Protein AF-A0ABD3BIQ6-F1 (afdb_monomer_lite)

Organism: NCBI:txid1961234

Sequence (70 aa):
MVGQKFAVLLCADDSDYLKKNHGGYFGVFVRMLKEEGDDWDVFYIYGGEGRVSGGRRDRKLRRIRHHRKL

Radius of gyration: 13.36 Å; chains: 1; bounding box: 29×26×37 Å

Structure (mmCIF, N/CA/C/O backbone):
data_AF-A0ABD3BIQ6-F1
#
_entry.id   AF-A0ABD3BIQ6-F1
#
loop_
_atom_site.group_PDB
_atom_site.id
_atom_site.type_symbol
_atom_site.label_atom_id
_atom_site.label_alt_id
_atom_site.label_comp_id
_atom_site.label_asym_id
_atom_site.label_entity_id
_atom_site.label_seq_id
_atom_site.pdbx_PDB_ins_code
_atom_site.Cartn_x
_atom_site.Cartn_y
_atom_site.Cartn_z
_atom_site.occupancy
_atom_site.B_iso_or_equiv
_atom_site.auth_seq_id
_atom_site.auth_comp_id
_atom_site.auth_asym_id
_atom_site.auth_atom_id
_atom_site.pdbx_PDB_model_num
ATOM 1 N N . MET A 1 1 ? -13.681 -2.425 18.821 1.00 50.38 1 MET A N 1
ATOM 2 C CA . MET A 1 1 ? -13.380 -0.996 18.578 1.00 50.38 1 MET A CA 1
ATOM 3 C C . MET A 1 1 ? -13.698 -0.701 17.117 1.00 50.38 1 MET A C 1
ATOM 5 O O . MET A 1 1 ? -13.306 -1.499 16.277 1.00 50.38 1 MET A O 1
ATOM 9 N N . VAL A 1 2 ? -14.483 0.340 16.808 1.00 69.94 2 VAL A N 1
ATOM 10 C CA . VAL A 1 2 ? -14.891 0.654 15.421 1.00 69.94 2 VAL A CA 1
ATOM 11 C C . VAL A 1 2 ? -13.767 1.429 14.736 1.00 69.94 2 VAL A C 1
ATOM 13 O O . VAL A 1 2 ? -13.577 2.613 14.997 1.00 69.94 2 VAL A O 1
ATOM 16 N N . GLY A 1 3 ? -13.015 0.736 13.887 1.00 73.19 3 GLY A N 1
ATOM 17 C CA . GLY A 1 3 ? -12.011 1.314 13.003 1.00 73.19 3 GLY A CA 1
ATOM 18 C C . GLY A 1 3 ? -12.610 2.129 11.863 1.00 73.19 3 GLY A C 1
ATOM 19 O O . GLY A 1 3 ? -13.708 1.823 11.391 1.00 73.19 3 GLY A O 1
ATOM 20 N N . GLN A 1 4 ? -11.897 3.149 11.381 1.00 83.88 4 GLN A N 1
ATOM 21 C CA . GLN A 1 4 ? -12.307 3.863 10.175 1.00 83.88 4 GLN A CA 1
ATOM 22 C C . GLN A 1 4 ? -11.691 3.186 8.942 1.00 83.88 4 GLN A C 1
ATOM 24 O O . GLN A 1 4 ? -10.502 2.872 8.912 1.00 83.88 4 GLN A O 1
ATOM 29 N N . LYS A 1 5 ? -12.521 2.957 7.919 1.00 84.69 5 LYS A N 1
ATOM 30 C CA . LYS A 1 5 ? -12.091 2.394 6.635 1.00 84.69 5 LYS A CA 1
ATOM 31 C C . LYS A 1 5 ? -11.621 3.478 5.673 1.00 84.69 5 LYS A C 1
ATOM 33 O O . LYS A 1 5 ? -12.316 4.485 5.497 1.00 84.69 5 LYS A O 1
ATOM 38 N N . PHE A 1 6 ? -10.479 3.249 5.037 1.00 85.75 6 PHE A N 1
ATOM 39 C CA . PHE A 1 6 ? -9.886 4.127 4.033 1.00 85.75 6 PHE A CA 1
ATOM 40 C C . PHE A 1 6 ? -9.523 3.337 2.780 1.00 85.75 6 PHE A C 1
ATOM 42 O O . PHE A 1 6 ? -9.192 2.161 2.851 1.00 85.75 6 PHE A O 1
ATOM 49 N N . ALA A 1 7 ? -9.542 4.013 1.635 1.00 82.88 7 ALA A N 1
ATOM 50 C CA . ALA A 1 7 ? -9.076 3.455 0.376 1.00 82.88 7 ALA A CA 1
ATOM 51 C C . ALA A 1 7 ? -8.087 4.421 -0.281 1.00 82.88 7 ALA A C 1
ATOM 53 O O . ALA A 1 7 ? -8.324 5.634 -0.305 1.00 82.88 7 ALA A O 1
ATOM 54 N N . VAL A 1 8 ? -6.988 3.887 -0.810 1.00 83.81 8 VAL A N 1
ATOM 55 C CA . VAL A 1 8 ? -6.040 4.628 -1.647 1.00 83.81 8 VAL A CA 1
ATOM 56 C C . VAL A 1 8 ? -6.347 4.318 -3.102 1.00 83.81 8 VAL A C 1
ATOM 58 O O . VAL A 1 8 ? -6.337 3.158 -3.506 1.00 83.81 8 VAL A O 1
ATOM 61 N N . LEU A 1 9 ? -6.594 5.364 -3.886 1.00 84.00 9 LEU A N 1
ATOM 62 C CA . LEU A 1 9 ? -6.724 5.252 -5.331 1.00 84.00 9 LEU A CA 1
ATOM 63 C C . LEU A 1 9 ? -5.415 5.670 -5.992 1.00 84.00 9 LEU A C 1
ATOM 65 O O . LEU A 1 9 ? -4.998 6.824 -5.862 1.00 84.00 9 LEU A O 1
ATOM 69 N N . LEU A 1 10 ? -4.775 4.735 -6.686 1.00 81.06 10 LEU A N 1
ATOM 70 C CA . LEU A 1 10 ? -3.522 4.968 -7.394 1.00 81.06 10 LEU A CA 1
ATOM 71 C C . LEU A 1 10 ? -3.784 4.980 -8.901 1.00 81.06 10 LEU A C 1
ATOM 73 O O . LEU A 1 10 ? -4.271 4.002 -9.459 1.00 81.06 10 LEU A O 1
ATOM 77 N N . CYS A 1 11 ? -3.442 6.094 -9.551 1.00 83.62 11 CYS A N 1
ATOM 78 C CA . CYS A 1 11 ? -3.480 6.249 -11.013 1.00 83.62 11 CYS A CA 1
ATOM 79 C C . CYS A 1 11 ? -2.080 6.165 -11.644 1.00 83.62 11 CYS A C 1
ATOM 81 O O . CYS A 1 11 ? -1.883 6.598 -12.776 1.00 83.62 11 CYS A O 1
ATOM 83 N N . ALA A 1 12 ? -1.098 5.690 -10.883 1.00 78.62 12 ALA A N 1
ATOM 84 C CA . ALA A 1 12 ? 0.279 5.539 -11.315 1.00 78.62 12 ALA A CA 1
ATOM 85 C C . ALA A 1 12 ? 0.778 4.161 -10.896 1.00 78.62 12 ALA A C 1
ATOM 87 O O . ALA A 1 12 ? 0.450 3.686 -9.804 1.00 78.62 12 ALA A O 1
ATOM 88 N N . ASP A 1 13 ? 1.590 3.557 -11.755 1.00 82.00 13 ASP A N 1
ATOM 89 C CA . ASP A 1 13 ? 2.335 2.360 -11.410 1.00 82.00 13 ASP A CA 1
ATOM 90 C C . ASP A 1 13 ? 3.401 2.667 -10.356 1.00 82.00 13 ASP A C 1
ATOM 92 O O . ASP A 1 13 ? 4.010 3.743 -10.320 1.00 82.00 13 ASP A O 1
ATOM 96 N N . ASP A 1 14 ? 3.650 1.686 -9.495 1.00 85.31 14 ASP A N 1
ATOM 97 C CA . ASP A 1 14 ? 4.736 1.763 -8.531 1.00 85.31 14 ASP A CA 1
ATOM 98 C C . ASP A 1 14 ? 6.089 1.727 -9.260 1.00 85.31 14 ASP A C 1
ATOM 100 O O . ASP A 1 14 ? 6.349 0.834 -10.072 1.00 85.31 14 ASP A O 1
ATOM 104 N N . SER A 1 15 ? 6.991 2.650 -8.918 1.00 86.56 15 SER A N 1
ATOM 105 C CA . SER A 1 15 ? 8.386 2.559 -9.361 1.00 86.56 15 SER A CA 1
ATOM 106 C C . SER A 1 15 ? 9.103 1.401 -8.663 1.00 86.56 15 SER A C 1
ATOM 108 O O . SER A 1 15 ? 8.786 1.061 -7.519 1.00 86.56 15 SER A O 1
ATOM 110 N N . ASP A 1 16 ? 10.120 0.820 -9.305 1.00 91.69 16 ASP A N 1
ATOM 111 C CA . ASP A 1 16 ? 10.881 -0.299 -8.725 1.00 91.69 16 ASP A CA 1
ATOM 112 C C . ASP A 1 16 ? 11.518 0.056 -7.375 1.00 91.69 16 ASP A C 1
ATOM 114 O O . ASP A 1 16 ? 11.554 -0.767 -6.457 1.00 91.69 16 ASP A O 1
ATOM 118 N N . TYR A 1 17 ? 11.942 1.312 -7.213 1.00 90.94 17 TYR A N 1
ATOM 119 C CA . TYR A 1 17 ? 12.424 1.835 -5.937 1.00 90.94 17 TYR A CA 1
ATOM 120 C C . TYR A 1 17 ? 11.356 1.740 -4.839 1.00 90.94 17 TYR A C 1
ATOM 122 O O . TYR A 1 17 ? 11.630 1.255 -3.740 1.00 90.94 17 TYR A O 1
ATOM 130 N N . LEU A 1 18 ? 10.124 2.175 -5.125 1.00 87.56 18 LEU A N 1
ATOM 131 C CA . LEU A 1 18 ? 9.033 2.145 -4.151 1.00 87.56 18 LEU A CA 1
ATOM 132 C C . LEU A 1 18 ? 8.574 0.723 -3.854 1.00 87.56 18 LEU A C 1
ATOM 134 O O . LEU A 1 18 ? 8.328 0.410 -2.690 1.00 87.56 18 LEU A O 1
ATOM 138 N N . LYS A 1 19 ? 8.509 -0.151 -4.863 1.00 88.50 19 LYS A N 1
ATOM 139 C CA . LYS A 1 19 ? 8.213 -1.575 -4.656 1.00 88.50 19 LYS A CA 1
ATOM 140 C C . LYS A 1 19 ? 9.213 -2.195 -3.685 1.00 88.50 19 LYS A C 1
ATOM 142 O O . LYS A 1 19 ? 8.806 -2.787 -2.689 1.00 88.50 19 LYS A O 1
ATOM 147 N N . LYS A 1 20 ? 10.512 -1.988 -3.928 1.00 91.75 20 LYS A N 1
ATOM 148 C CA . LYS A 1 20 ? 11.590 -2.578 -3.126 1.00 91.75 20 LYS A CA 1
ATOM 149 C C . LYS A 1 20 ? 11.667 -2.014 -1.706 1.00 91.75 20 LYS A C 1
ATOM 151 O O . LYS A 1 20 ? 11.849 -2.776 -0.763 1.00 91.75 20 LYS A O 1
ATOM 156 N N . ASN A 1 21 ? 11.535 -0.698 -1.546 1.00 90.81 21 ASN A N 1
ATOM 157 C CA . ASN A 1 21 ? 11.810 -0.044 -0.262 1.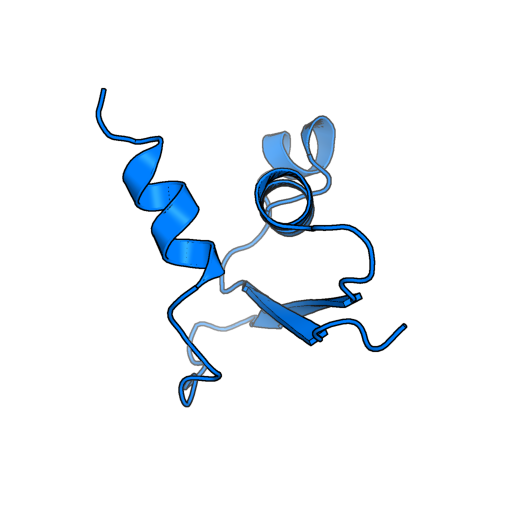00 90.81 21 ASN A CA 1
ATOM 158 C C . ASN A 1 21 ? 10.557 0.194 0.590 1.00 90.81 21 ASN A C 1
ATOM 160 O O . ASN A 1 21 ? 10.664 0.378 1.804 1.00 90.81 21 ASN A O 1
ATOM 164 N N . HIS A 1 22 ? 9.378 0.228 -0.031 1.00 87.38 22 HIS A N 1
ATOM 165 C CA . HIS A 1 22 ? 8.143 0.657 0.623 1.00 87.38 22 HIS A CA 1
ATOM 166 C C . HIS A 1 22 ? 6.933 -0.231 0.322 1.00 87.38 22 HIS A C 1
ATOM 168 O O . HIS A 1 22 ? 5.870 0.046 0.864 1.00 87.38 22 HIS A O 1
ATOM 174 N N . GLY A 1 23 ? 7.059 -1.279 -0.501 1.00 87.56 23 GLY A N 1
ATOM 175 C CA . GLY A 1 23 ? 5.903 -2.064 -0.947 1.00 87.56 23 GLY A CA 1
ATOM 176 C C . GLY A 1 23 ? 4.957 -1.263 -1.851 1.00 87.56 23 GLY A C 1
ATOM 177 O O . GLY A 1 23 ? 3.751 -1.486 -1.829 1.00 87.56 23 GLY A O 1
ATOM 178 N N . GLY A 1 24 ? 5.500 -0.294 -2.597 1.00 88.81 24 GLY A N 1
ATOM 179 C CA . GLY A 1 24 ? 4.751 0.602 -3.479 1.00 88.81 24 GLY A CA 1
ATOM 180 C C . GLY A 1 24 ? 4.243 1.874 -2.793 1.00 88.81 24 GLY A C 1
ATOM 181 O O . GLY A 1 24 ? 4.494 2.129 -1.611 1.00 88.81 24 GLY A O 1
ATOM 182 N N . TYR A 1 25 ? 3.507 2.697 -3.540 1.00 86.19 25 TYR A N 1
ATOM 183 C CA . TYR A 1 25 ? 2.874 3.915 -3.034 1.00 86.19 25 TYR A CA 1
ATOM 184 C C . TYR A 1 25 ? 1.901 3.620 -1.894 1.00 86.19 25 TYR A C 1
ATOM 186 O O . TYR A 1 25 ? 1.834 4.387 -0.933 1.00 86.19 25 TYR A O 1
ATOM 194 N N . PHE A 1 26 ? 1.188 2.492 -1.953 1.00 87.81 26 PHE A N 1
ATOM 195 C CA . PHE A 1 26 ? 0.283 2.085 -0.881 1.00 87.81 26 PHE A CA 1
ATOM 196 C C . PHE A 1 26 ? 1.001 1.978 0.468 1.00 87.81 26 PHE A C 1
ATOM 198 O O . PHE A 1 26 ? 0.549 2.565 1.454 1.00 87.81 26 PHE A O 1
ATOM 205 N N . GLY A 1 27 ? 2.158 1.311 0.509 1.00 87.62 27 GLY A N 1
ATOM 206 C CA . GLY A 1 27 ? 2.917 1.167 1.747 1.00 87.62 27 GLY A CA 1
ATOM 207 C C . GLY A 1 27 ? 3.465 2.495 2.279 1.00 87.62 27 GLY A C 1
ATOM 208 O O . GLY A 1 27 ? 3.523 2.681 3.495 1.00 87.62 27 GLY A O 1
ATOM 209 N N . VAL A 1 28 ? 3.754 3.472 1.409 1.00 88.69 28 VAL A N 1
ATOM 210 C CA . VAL A 1 28 ? 4.071 4.847 1.838 1.00 88.69 28 VAL A CA 1
ATOM 211 C C . VAL A 1 28 ? 2.879 5.485 2.560 1.00 88.69 28 VAL A C 1
ATOM 213 O O . VAL A 1 28 ? 3.043 6.009 3.664 1.00 88.69 28 VAL A O 1
ATOM 216 N N . PHE A 1 29 ? 1.674 5.419 1.983 1.00 86.56 29 PHE A N 1
ATOM 217 C CA . PHE A 1 29 ? 0.476 6.019 2.582 1.00 86.56 29 PHE A CA 1
ATOM 218 C C . PHE A 1 29 ? 0.084 5.350 3.896 1.00 86.56 29 PHE A C 1
ATOM 220 O O . PHE A 1 29 ? -0.144 6.048 4.884 1.00 86.56 29 PHE A O 1
ATOM 227 N N . VAL A 1 30 ? 0.060 4.017 3.935 1.00 87.50 30 VAL A N 1
ATOM 228 C CA . VAL A 1 30 ? -0.253 3.260 5.152 1.00 87.50 30 VAL A CA 1
ATOM 229 C C . VAL A 1 30 ? 0.754 3.584 6.251 1.00 87.50 30 VAL A C 1
ATOM 231 O O . VAL A 1 30 ? 0.350 3.924 7.358 1.00 87.50 30 VAL A O 1
ATOM 234 N N . ARG A 1 31 ? 2.059 3.586 5.954 1.00 88.00 31 ARG A N 1
ATOM 235 C CA . ARG A 1 31 ? 3.091 3.909 6.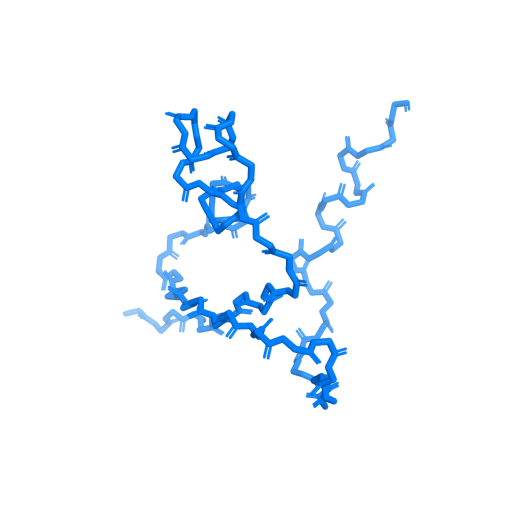951 1.00 88.00 31 ARG A CA 1
ATOM 236 C C . ARG A 1 31 ? 2.973 5.334 7.495 1.00 88.00 31 ARG A C 1
ATOM 238 O O . ARG A 1 31 ? 3.270 5.563 8.662 1.00 88.00 31 ARG A O 1
ATOM 245 N N . MET A 1 32 ? 2.563 6.295 6.667 1.00 85.75 32 MET A N 1
ATOM 246 C CA . MET A 1 32 ? 2.418 7.693 7.089 1.00 85.75 32 MET A CA 1
ATOM 247 C C . MET A 1 32 ? 1.098 7.984 7.817 1.00 85.75 32 MET A C 1
ATOM 249 O O . MET A 1 32 ? 1.044 8.917 8.625 1.00 85.75 32 MET A O 1
ATOM 253 N N . LEU A 1 33 ? 0.019 7.257 7.507 1.00 85.31 33 LEU A N 1
ATOM 254 C CA . LEU A 1 33 ? -1.353 7.660 7.846 1.00 85.31 33 LEU A CA 1
ATOM 255 C C . LEU A 1 33 ? -2.177 6.620 8.614 1.00 85.31 33 LEU A C 1
ATOM 257 O O . LEU A 1 33 ? -3.255 6.977 9.101 1.00 85.31 33 LEU A O 1
ATOM 261 N N . LYS A 1 34 ? -1.742 5.358 8.686 1.00 86.94 34 LYS A N 1
ATOM 262 C CA . LYS A 1 34 ? -2.460 4.319 9.429 1.00 86.94 34 LYS A CA 1
ATOM 263 C C . LYS A 1 34 ? -2.293 4.541 10.929 1.00 86.94 34 LYS A C 1
ATOM 265 O O . LYS A 1 34 ? -1.184 4.732 11.419 1.00 86.94 34 LYS A O 1
ATOM 270 N N . GLU A 1 35 ? -3.411 4.517 11.631 1.00 88.44 35 GLU A N 1
ATOM 271 C CA . GLU A 1 35 ? -3.515 4.557 13.083 1.00 88.44 35 GLU A CA 1
ATOM 272 C C . GLU A 1 35 ? -4.078 3.215 13.568 1.00 88.44 35 GLU A C 1
ATOM 274 O O . GLU A 1 35 ? -4.545 2.382 12.778 1.00 88.44 35 GLU A O 1
ATOM 279 N N . GLU A 1 36 ? -3.982 2.970 14.871 1.00 88.31 36 GLU A N 1
ATOM 280 C CA . GLU A 1 36 ? -4.490 1.738 15.464 1.00 88.31 36 GLU A CA 1
ATOM 281 C C . GLU A 1 36 ? -6.000 1.607 15.225 1.00 88.31 36 GLU A C 1
ATOM 283 O O . GLU A 1 36 ? -6.775 2.535 15.455 1.00 88.31 36 GLU A O 1
ATOM 288 N N . GLY A 1 37 ? -6.412 0.442 14.727 1.00 88.25 37 GLY A N 1
ATOM 289 C CA . GLY A 1 37 ? -7.801 0.161 14.380 1.00 88.25 37 GLY A CA 1
ATOM 290 C C . GLY A 1 37 ? -8.207 0.560 12.962 1.00 88.25 37 GLY A C 1
ATOM 291 O O . GLY A 1 37 ? -9.291 0.176 12.54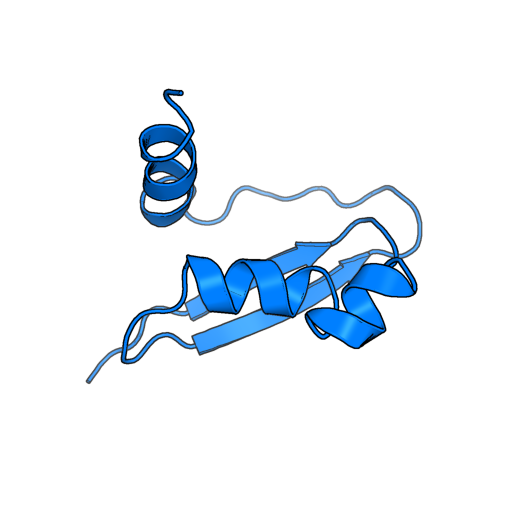6 1.00 88.25 37 GLY A O 1
ATOM 292 N N . ASP A 1 38 ? -7.380 1.263 12.184 1.00 89.38 38 ASP A N 1
ATOM 293 C CA . ASP A 1 38 ? -7.744 1.579 10.800 1.00 89.38 38 ASP A CA 1
ATOM 294 C C . ASP A 1 38 ? -7.611 0.389 9.846 1.00 89.38 38 ASP A C 1
ATOM 296 O O . ASP A 1 38 ? -6.631 -0.365 9.877 1.00 89.38 38 ASP A O 1
ATOM 300 N N . ASP A 1 39 ? -8.543 0.334 8.899 1.00 87.69 39 ASP A N 1
ATOM 301 C CA . ASP A 1 39 ? -8.583 -0.637 7.809 1.00 87.69 39 ASP A CA 1
ATOM 302 C C . ASP A 1 39 ? -8.345 0.091 6.479 1.00 87.69 39 ASP A C 1
ATOM 304 O O . ASP A 1 39 ? -8.938 1.148 6.232 1.00 87.69 39 ASP A O 1
ATOM 308 N N . TRP A 1 40 ? -7.424 -0.418 5.661 1.00 89.06 40 TRP A N 1
ATOM 309 C CA . TRP A 1 40 ? -6.943 0.263 4.457 1.00 89.06 40 TRP A CA 1
ATOM 310 C C . TRP A 1 40 ? -6.958 -0.676 3.258 1.00 89.06 40 TRP A C 1
ATOM 312 O O . TRP A 1 40 ? -6.269 -1.692 3.275 1.00 89.06 40 TRP A O 1
ATOM 322 N N . ASP A 1 41 ? -7.645 -0.255 2.202 1.00 86.81 41 ASP A N 1
ATOM 323 C CA . ASP A 1 41 ? -7.668 -0.925 0.903 1.00 86.81 41 ASP A CA 1
ATOM 324 C C . ASP A 1 41 ? -6.935 -0.098 -0.164 1.00 86.81 41 ASP A C 1
ATOM 326 O O . ASP A 1 41 ? -6.775 1.124 -0.044 1.00 86.81 41 ASP A O 1
ATOM 330 N N . VAL A 1 42 ? -6.503 -0.756 -1.239 1.00 82.12 42 VAL A N 1
ATOM 331 C CA . VAL A 1 42 ? -5.893 -0.111 -2.408 1.00 82.12 42 VAL A CA 1
ATOM 332 C C . VAL A 1 42 ? -6.635 -0.496 -3.678 1.00 82.12 42 VAL A C 1
ATOM 334 O O . VAL A 1 42 ? -6.959 -1.661 -3.894 1.00 82.12 42 VAL A O 1
ATOM 337 N N . PHE A 1 43 ? -6.873 0.493 -4.534 1.00 82.12 43 PHE A N 1
ATOM 338 C CA . PHE A 1 43 ? -7.438 0.305 -5.862 1.00 82.12 43 PHE A CA 1
ATOM 339 C C . PHE A 1 43 ? -6.506 0.952 -6.888 1.00 82.12 43 PHE A C 1
ATOM 341 O O . PHE A 1 43 ? -6.195 2.142 -6.795 1.00 82.12 43 PHE A O 1
ATOM 348 N N . TYR A 1 44 ? -6.065 0.162 -7.864 1.00 77.06 44 TYR A N 1
ATOM 349 C CA . TYR A 1 44 ? -5.255 0.632 -8.984 1.00 77.06 44 TYR A CA 1
ATOM 350 C C . TYR A 1 44 ? -6.167 0.931 -10.172 1.00 77.06 44 TYR A C 1
ATOM 352 O O . TYR A 1 44 ? -6.956 0.079 -10.581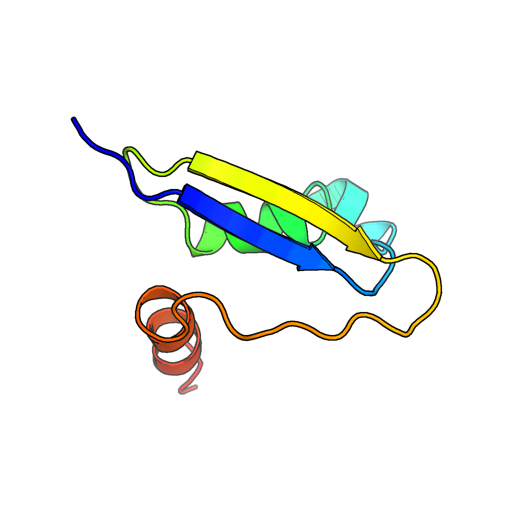 1.00 77.06 44 TYR A O 1
ATOM 360 N N . ILE A 1 45 ? -6.066 2.138 -10.726 1.00 77.06 45 ILE A N 1
ATOM 361 C CA . ILE A 1 45 ? -6.708 2.486 -11.993 1.00 77.06 45 ILE A CA 1
ATOM 362 C C . ILE A 1 45 ? -5.666 2.381 -13.094 1.00 77.06 45 ILE A C 1
ATOM 364 O O . ILE A 1 45 ? -4.789 3.234 -13.222 1.00 77.06 45 ILE A O 1
ATOM 368 N N . TYR A 1 46 ? -5.815 1.358 -13.925 1.00 67.06 46 TYR A N 1
ATOM 369 C CA . TYR A 1 46 ? -5.114 1.256 -15.195 1.00 67.06 46 TYR A CA 1
ATOM 370 C C . TYR A 1 46 ? -5.933 2.004 -16.257 1.00 67.06 46 TYR A C 1
ATOM 372 O O . TYR A 1 46 ? -7.083 1.647 -16.499 1.00 67.06 46 TYR A O 1
ATOM 380 N N . GLY A 1 47 ? -5.373 3.057 -16.868 1.00 60.91 47 GLY A N 1
ATOM 381 C CA . GLY A 1 47 ? -6.001 3.730 -18.022 1.00 60.91 47 GLY A CA 1
ATOM 382 C C . GLY A 1 47 ? -6.475 5.179 -17.839 1.00 60.91 47 GLY A C 1
ATOM 383 O O . GLY A 1 47 ? -7.209 5.675 -18.683 1.00 60.91 47 GLY A O 1
ATOM 384 N N . GLY A 1 48 ? -6.053 5.893 -16.792 1.00 56.03 48 GLY A N 1
ATOM 385 C CA . GLY A 1 48 ? -6.082 7.368 -16.764 1.00 56.03 48 GLY A CA 1
ATOM 386 C C . GLY A 1 48 ? -7.421 8.072 -16.486 1.00 56.03 48 GLY A C 1
ATOM 387 O O . GLY A 1 48 ? -7.391 9.230 -16.076 1.00 56.03 48 GLY A O 1
ATOM 388 N N . GLU A 1 49 ? -8.579 7.418 -16.596 1.00 56.59 49 GLU A N 1
ATOM 389 C CA . GLU A 1 49 ? -9.878 8.048 -16.299 1.00 56.59 49 GLU A CA 1
ATOM 390 C C . GLU A 1 49 ? -10.626 7.355 -15.156 1.00 56.59 49 GLU A C 1
ATOM 392 O O . GLU A 1 49 ? -11.410 6.428 -15.338 1.00 56.59 49 GLU A O 1
ATOM 397 N N . GLY A 1 50 ? -10.405 7.857 -13.940 1.00 53.94 50 GLY A N 1
ATOM 398 C CA . GLY A 1 50 ? -11.216 7.551 -12.765 1.00 53.94 50 GLY A CA 1
ATOM 399 C C . GLY A 1 50 ? -11.866 8.811 -12.214 1.00 53.94 50 GLY A C 1
ATOM 400 O O . GLY A 1 50 ? -11.188 9.647 -11.617 1.00 53.94 50 GLY A O 1
ATOM 401 N N . ARG A 1 51 ? -13.186 8.965 -12.365 1.00 45.66 51 ARG A N 1
ATOM 402 C CA . ARG A 1 51 ? -13.923 10.016 -11.647 1.00 45.66 51 ARG A CA 1
ATOM 403 C C . ARG A 1 51 ? -14.070 9.610 -10.185 1.00 45.66 51 ARG A C 1
ATOM 405 O O . ARG A 1 51 ? -14.892 8.764 -9.846 1.00 45.66 51 ARG A O 1
ATOM 412 N N . VAL A 1 52 ? -13.295 10.241 -9.309 1.00 53.25 52 VAL A N 1
ATOM 413 C CA . VAL A 1 52 ? -13.431 10.055 -7.861 1.00 53.25 52 VAL A CA 1
ATOM 414 C C . VAL A 1 52 ? -14.469 11.035 -7.328 1.00 53.25 52 VAL A C 1
ATOM 416 O O . VAL A 1 52 ? -14.168 12.205 -7.089 1.00 53.25 52 VAL A O 1
ATOM 419 N N . SER A 1 53 ? -15.698 10.567 -7.107 1.00 43.28 53 SER A N 1
ATOM 420 C CA . SER A 1 53 ? -16.652 11.295 -6.263 1.00 43.28 53 SER A CA 1
ATOM 421 C C . SER A 1 53 ? -16.141 11.249 -4.824 1.00 43.28 53 SER A C 1
ATOM 423 O O . SER A 1 53 ? -16.094 10.193 -4.199 1.00 43.28 53 SER A O 1
ATOM 425 N N . GLY A 1 54 ? -15.665 12.397 -4.340 1.00 43.47 54 GLY A N 1
ATOM 426 C CA . GLY A 1 54 ? -14.891 12.535 -3.109 1.00 43.47 54 GLY A CA 1
ATOM 427 C C . GLY A 1 54 ? -15.520 11.877 -1.879 1.00 43.47 54 GLY A C 1
ATOM 428 O O . GLY A 1 54 ? -16.408 12.443 -1.247 1.00 43.47 54 GLY A O 1
ATOM 429 N N . GLY A 1 55 ? -14.969 10.731 -1.476 1.00 46.03 55 GLY A N 1
ATOM 430 C CA . GLY A 1 55 ? -15.099 10.214 -0.116 1.00 46.03 55 GLY A CA 1
ATOM 431 C C . GLY A 1 55 ? -14.362 11.128 0.862 1.00 46.03 55 GLY A C 1
ATOM 432 O O . GLY A 1 55 ? -13.319 11.666 0.499 1.00 46.03 55 GLY A O 1
ATOM 433 N N . ARG A 1 56 ? -14.937 11.328 2.062 1.00 50.66 56 ARG A N 1
ATOM 434 C CA . ARG A 1 56 ? -14.498 12.174 3.203 1.00 50.66 56 ARG A CA 1
ATOM 435 C C . ARG A 1 56 ? -13.019 12.604 3.163 1.00 50.66 56 ARG A C 1
ATOM 437 O O . ARG A 1 56 ? -12.187 12.143 3.945 1.00 50.66 56 ARG A O 1
ATOM 444 N N . ARG A 1 57 ? -12.704 13.546 2.273 1.00 50.16 57 ARG A N 1
ATOM 445 C CA . ARG A 1 57 ? -11.473 14.327 2.301 1.00 50.16 57 ARG A CA 1
ATOM 446 C C . ARG A 1 57 ? -11.591 15.158 3.567 1.00 50.16 57 ARG A C 1
ATOM 448 O O . ARG A 1 57 ? -12.594 15.836 3.715 1.00 50.16 57 ARG A O 1
ATOM 455 N N . ASP A 1 58 ? -10.680 14.996 4.5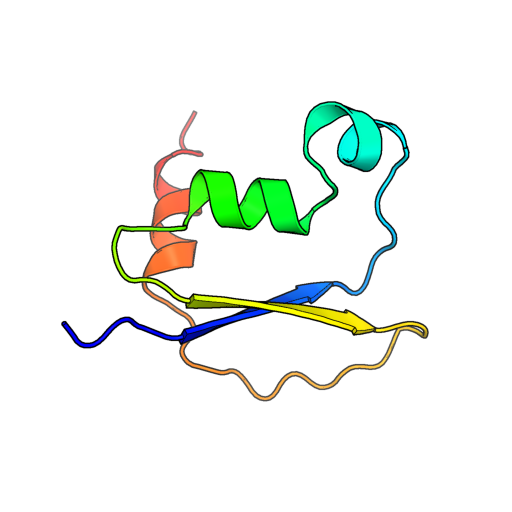25 1.00 53.22 58 ASP A N 1
ATOM 456 C CA . ASP A 1 58 ? -9.993 16.159 5.107 1.00 53.22 58 ASP A CA 1
ATOM 457 C C . ASP A 1 58 ? -9.172 15.874 6.369 1.00 53.22 58 ASP A C 1
ATOM 459 O O . ASP A 1 58 ? -8.245 16.632 6.625 1.00 53.22 58 ASP A O 1
ATOM 463 N N . ARG A 1 59 ? -9.399 14.812 7.156 1.00 59.91 59 ARG A N 1
ATOM 464 C CA . ARG A 1 59 ? -8.636 14.676 8.421 1.00 59.91 59 ARG A CA 1
ATOM 465 C C . ARG A 1 59 ? -7.180 14.229 8.235 1.00 59.91 59 ARG A C 1
ATOM 467 O O . ARG A 1 59 ? -6.268 14.923 8.671 1.00 59.91 59 ARG A O 1
ATOM 474 N N . LYS A 1 60 ? -6.934 13.114 7.541 1.00 66.50 60 LYS A N 1
ATOM 475 C CA . LYS A 1 60 ? -5.584 12.518 7.452 1.00 66.50 60 LYS A CA 1
ATOM 476 C C . LYS A 1 60 ? -4.627 13.253 6.511 1.00 66.50 60 LYS A C 1
ATOM 478 O O . LYS A 1 60 ? -3.457 13.436 6.833 1.00 66.50 60 LYS A O 1
ATOM 483 N N . LEU A 1 61 ? -5.128 13.764 5.385 1.00 62.41 61 LEU A N 1
ATOM 484 C CA . LEU A 1 61 ? -4.320 14.517 4.414 1.00 62.41 61 LEU A CA 1
ATOM 485 C C . LEU A 1 61 ? -3.836 15.877 4.955 1.00 62.41 61 LEU A C 1
ATOM 487 O O . LEU A 1 61 ? -2.794 16.372 4.524 1.00 62.41 61 LEU A O 1
ATOM 491 N N . ARG A 1 62 ? -4.546 16.483 5.921 1.00 60.53 62 ARG A N 1
ATOM 492 C CA . ARG A 1 62 ? -4.076 17.704 6.602 1.00 60.53 62 ARG A CA 1
ATOM 493 C C . ARG A 1 62 ? -2.781 17.466 7.387 1.00 60.53 62 ARG A C 1
ATOM 495 O O . ARG A 1 62 ? -1.941 18.362 7.415 1.00 60.53 62 ARG A O 1
ATOM 502 N N . ARG A 1 63 ? -2.569 16.260 7.932 1.00 61.31 63 ARG A N 1
ATOM 503 C CA . AR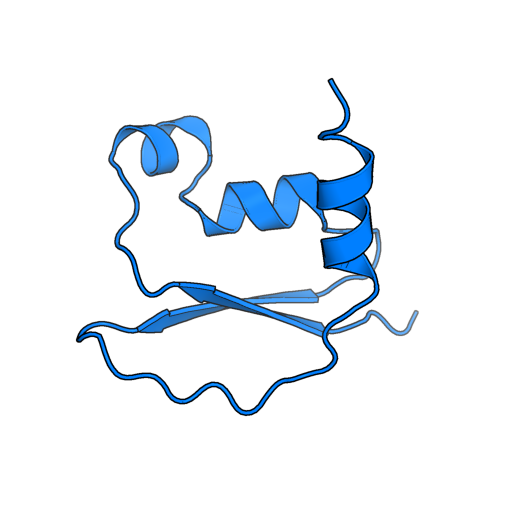G A 1 63 ? -1.343 15.900 8.669 1.00 61.31 63 ARG A CA 1
ATOM 504 C C . ARG A 1 63 ? -0.100 15.911 7.776 1.00 61.31 63 ARG A C 1
ATOM 506 O O . ARG A 1 63 ? 0.929 16.438 8.184 1.00 61.31 63 ARG A O 1
ATOM 513 N N . ILE A 1 64 ? -0.214 15.438 6.531 1.00 62.06 64 ILE A N 1
ATOM 514 C CA . ILE A 1 64 ? 0.895 15.485 5.558 1.00 62.06 64 ILE A CA 1
ATOM 515 C C . ILE A 1 64 ? 1.305 16.931 5.264 1.00 62.06 64 ILE A C 1
ATOM 517 O O . ILE A 1 64 ? 2.492 17.243 5.261 1.00 62.06 64 ILE A O 1
ATOM 521 N N . ARG A 1 65 ? 0.338 17.836 5.054 1.00 57.81 65 ARG A N 1
ATOM 522 C CA . ARG A 1 65 ? 0.647 19.253 4.789 1.00 57.81 65 ARG A CA 1
ATOM 523 C C . ARG A 1 65 ? 1.308 19.949 5.977 1.00 57.81 65 ARG A C 1
ATOM 525 O O . ARG A 1 65 ? 2.134 20.827 5.758 1.00 57.81 65 ARG A O 1
ATOM 532 N N . HIS A 1 66 ? 0.991 19.555 7.210 1.00 56.75 66 HIS A N 1
ATOM 533 C CA . HIS A 1 66 ? 1.560 20.198 8.394 1.00 56.75 66 HIS A CA 1
ATOM 534 C C . HIS A 1 66 ? 3.009 19.774 8.692 1.00 56.75 66 HIS A C 1
ATOM 536 O O . HIS A 1 66 ? 3.761 20.572 9.245 1.00 56.75 66 HIS A O 1
ATOM 542 N N . HIS A 1 67 ? 3.425 18.569 8.285 1.00 54.19 67 HIS A N 1
ATOM 543 C CA . HIS A 1 67 ? 4.824 18.121 8.381 1.00 54.19 67 HIS A CA 1
ATOM 544 C C . HIS A 1 67 ? 5.720 18.593 7.229 1.00 54.19 67 HIS A C 1
ATOM 546 O O . HIS A 1 67 ? 6.934 18.454 7.314 1.00 54.19 67 HIS A O 1
ATOM 552 N N . ARG A 1 68 ? 5.149 19.173 6.167 1.00 47.59 68 ARG A N 1
ATOM 553 C CA . ARG A 1 68 ? 5.890 19.668 4.995 1.00 47.59 68 ARG A CA 1
ATOM 554 C C . ARG A 1 68 ? 6.146 21.182 5.009 1.00 47.59 68 ARG A C 1
ATOM 556 O O . ARG A 1 68 ? 6.481 21.734 3.969 1.00 47.59 68 ARG A O 1
ATOM 563 N N . LYS A 1 69 ? 5.978 21.851 6.159 1.00 44.88 69 LYS A N 1
ATOM 564 C CA . LYS A 1 69 ? 6.556 23.184 6.403 1.00 44.88 69 LYS A CA 1
ATOM 565 C C . LYS A 1 69 ? 8.005 23.011 6.878 1.00 44.88 69 LYS A C 1
ATOM 567 O O . LYS A 1 69 ? 8.271 23.088 8.074 1.00 44.88 69 LYS A O 1
ATOM 572 N N . LEU A 1 70 ? 8.893 22.726 5.933 1.00 40.09 70 LEU A N 1
ATOM 573 C CA . LEU A 1 70 ? 10.323 23.025 5.990 1.00 40.09 70 LEU A CA 1
ATOM 574 C C . LEU A 1 70 ? 10.653 23.812 4.725 1.00 40.09 70 LEU A C 1
ATOM 576 O O . LEU A 1 70 ? 10.123 23.408 3.663 1.00 40.09 70 LEU A O 1
#

Foldseek 3Di:
DAADEEEAEDADDFDPVCCVPQVGPQSVCCVQFPDPRHHYYYDYDDDPDDDDPDDDPDDRVVVVVVVPPD

Secondary structure (DSSP, 8-state):
--PPEEEEEE-SPPPHHHHHHHSHHHHHHHHHH--TT-EEEEEE-SSS-------S-SHHHHHHHHHT--

pLDDT: mean 73.74, std 16.2, range [40.09, 91.75]